Protein AF-I0BDP1-F1 (afdb_monomer)

Structure (mmCIF, N/CA/C/O backbone):
data_AF-I0BDP1-F1
#
_entry.id   AF-I0BDP1-F1
#
loop_
_atom_site.group_PDB
_atom_site.id
_atom_site.type_symbol
_atom_site.label_atom_id
_atom_site.label_alt_id
_atom_site.label_comp_id
_atom_site.label_asym_id
_atom_site.label_entity_id
_atom_site.label_seq_id
_atom_site.pdbx_PDB_ins_code
_atom_site.Cartn_x
_atom_site.Cartn_y
_atom_site.Cartn_z
_atom_site.occupancy
_atom_site.B_iso_or_equiv
_atom_site.auth_seq_id
_atom_site.auth_comp_id
_atom_site.auth_asym_id
_atom_site.auth_atom_id
_atom_site.pdbx_PDB_model_num
ATOM 1 N N . MET A 1 1 ? -1.966 8.417 -3.281 1.00 87.31 1 MET A N 1
ATOM 2 C CA . MET A 1 1 ? -3.300 7.846 -3.571 1.00 87.31 1 MET A CA 1
ATOM 3 C C . MET A 1 1 ? -3.954 7.417 -2.266 1.00 87.31 1 MET A C 1
ATOM 5 O O . MET A 1 1 ? -3.261 6.878 -1.420 1.00 87.31 1 MET A O 1
ATOM 9 N N . GLN A 1 2 ? -5.263 7.626 -2.101 1.00 90.69 2 GLN A N 1
ATOM 10 C CA . GLN A 1 2 ? -6.005 7.137 -0.932 1.00 90.69 2 GLN A CA 1
ATOM 11 C C . GLN A 1 2 ? -6.882 5.936 -1.294 1.00 90.69 2 GLN A C 1
ATOM 13 O O . GLN A 1 2 ? -7.532 5.962 -2.346 1.00 90.69 2 GLN A O 1
ATOM 18 N N . PHE A 1 3 ? -6.906 4.926 -0.422 1.00 89.12 3 PHE A N 1
ATOM 19 C CA . PHE A 1 3 ? -7.728 3.723 -0.554 1.00 89.12 3 PHE A CA 1
ATOM 20 C C . PHE A 1 3 ? -8.198 3.213 0.817 1.00 89.12 3 PHE A C 1
ATOM 22 O O . PHE A 1 3 ? -7.717 3.637 1.868 1.00 89.12 3 PHE A O 1
ATOM 29 N N . HIS A 1 4 ? -9.181 2.319 0.814 1.00 89.75 4 HIS A N 1
ATOM 30 C CA . HIS A 1 4 ? -9.708 1.678 2.015 1.00 89.75 4 HIS A CA 1
ATOM 31 C C . HIS A 1 4 ? -9.558 0.168 1.877 1.00 89.75 4 HIS A C 1
ATOM 33 O O . HIS A 1 4 ? -9.776 -0.364 0.790 1.00 89.75 4 HIS A O 1
ATOM 39 N N . TYR A 1 5 ? -9.202 -0.516 2.961 1.00 87.25 5 TYR A N 1
ATOM 40 C CA . TYR A 1 5 ? -8.945 -1.950 2.933 1.00 87.25 5 TYR A CA 1
ATOM 41 C C . TYR A 1 5 ? -9.855 -2.691 3.913 1.00 87.25 5 TYR A C 1
ATOM 43 O O . TYR A 1 5 ? -9.805 -2.457 5.119 1.00 87.25 5 TYR A O 1
ATOM 51 N N . GLY A 1 6 ? -10.678 -3.602 3.390 1.00 85.62 6 GLY A N 1
ATOM 52 C CA . GLY A 1 6 ? -11.554 -4.451 4.200 1.00 85.62 6 GLY A CA 1
ATOM 53 C C . GLY A 1 6 ? -12.501 -3.658 5.109 1.00 85.62 6 GLY A C 1
ATOM 54 O O . GLY A 1 6 ? -13.203 -2.763 4.648 1.00 85.62 6 GLY A O 1
ATOM 55 N N . GLU A 1 7 ? -12.522 -4.018 6.396 1.00 84.44 7 GLU A N 1
AT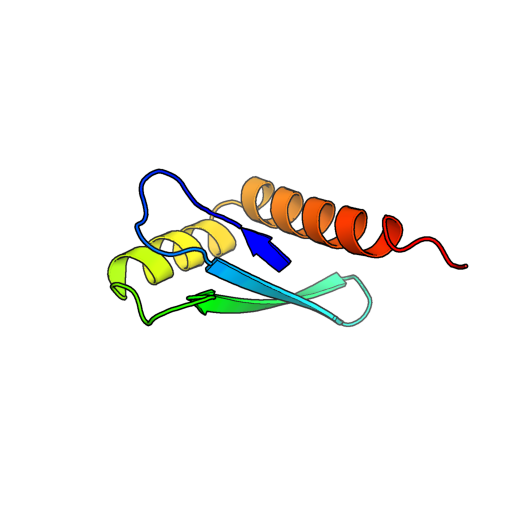OM 56 C CA . GLU A 1 7 ? -13.308 -3.358 7.455 1.00 84.44 7 GLU A CA 1
ATOM 57 C C . GLU A 1 7 ? -12.461 -2.405 8.325 1.00 84.44 7 GLU A C 1
ATOM 59 O O . GLU A 1 7 ? -12.872 -2.035 9.429 1.00 84.44 7 GLU A O 1
ATOM 64 N N . HIS A 1 8 ? -11.258 -2.032 7.869 1.00 86.31 8 HIS A N 1
ATOM 65 C CA . HIS A 1 8 ? -10.368 -1.146 8.625 1.00 86.31 8 HIS A CA 1
ATOM 66 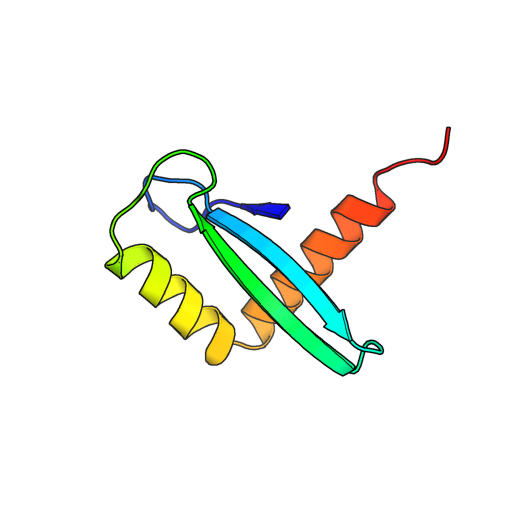C C . HIS A 1 8 ? -11.045 0.204 8.851 1.00 86.31 8 HIS A C 1
ATOM 68 O O . HIS A 1 8 ? -11.766 0.703 7.999 1.00 86.31 8 HIS A O 1
ATOM 74 N N . LYS A 1 9 ? -10.847 0.837 10.007 1.00 81.25 9 LYS A N 1
ATOM 75 C CA . LYS A 1 9 ? -11.640 2.042 10.326 1.00 81.25 9 LYS A CA 1
ATOM 76 C C . LYS A 1 9 ? -11.224 3.267 9.525 1.00 81.25 9 LYS A C 1
ATOM 78 O O . LYS A 1 9 ? -12.059 4.125 9.237 1.00 81.25 9 LYS A O 1
ATOM 83 N N . GLN A 1 10 ? -9.934 3.374 9.228 1.00 89.06 10 GLN A N 1
ATOM 84 C CA . GLN A 1 10 ? -9.343 4.564 8.634 1.00 89.06 10 GLN A CA 1
ATOM 85 C C . GLN A 1 10 ? -8.899 4.285 7.194 1.00 89.06 10 GLN A C 1
ATOM 87 O O . GLN A 1 10 ? -8.405 3.196 6.905 1.00 89.06 10 GLN A O 1
ATOM 92 N N . PRO A 1 11 ? -9.080 5.247 6.272 1.00 91.44 11 PRO A N 1
ATOM 93 C CA . PRO A 1 11 ? -8.489 5.159 4.946 1.00 91.44 11 PRO A CA 1
ATOM 94 C C . PRO A 1 11 ? -6.963 5.277 5.023 1.00 91.44 11 PRO A C 1
ATOM 96 O O . PRO A 1 11 ? -6.420 6.026 5.842 1.00 91.44 11 PRO A O 1
ATOM 99 N N . TYR A 1 12 ? -6.297 4.577 4.116 1.00 91.62 12 TYR A N 1
ATOM 100 C CA . TYR A 1 12 ? -4.855 4.589 3.941 1.00 91.62 12 TYR A CA 1
ATOM 101 C C . TYR A 1 12 ? -4.478 5.535 2.816 1.00 91.62 12 TYR A C 1
ATOM 103 O O . TYR A 1 12 ? -5.175 5.633 1.805 1.00 91.62 12 TYR A O 1
ATOM 111 N N . GLU A 1 13 ? -3.361 6.219 2.988 1.00 91.62 13 GLU A N 1
ATOM 112 C CA . GLU A 1 13 ? -2.689 6.948 1.933 1.00 91.62 13 GLU A CA 1
ATOM 113 C C . GLU A 1 13 ? -1.398 6.216 1.588 1.00 91.62 13 GLU A C 1
ATOM 115 O O . GLU A 1 13 ? -0.529 6.024 2.436 1.00 91.62 13 GLU A O 1
ATOM 120 N N . LEU A 1 14 ? -1.308 5.797 0.331 1.00 90.94 14 LEU A N 1
ATOM 121 C CA . LEU A 1 14 ? -0.122 5.201 -0.254 1.00 90.94 14 LEU A CA 1
ATOM 122 C C . LEU A 1 14 ? 0.501 6.201 -1.22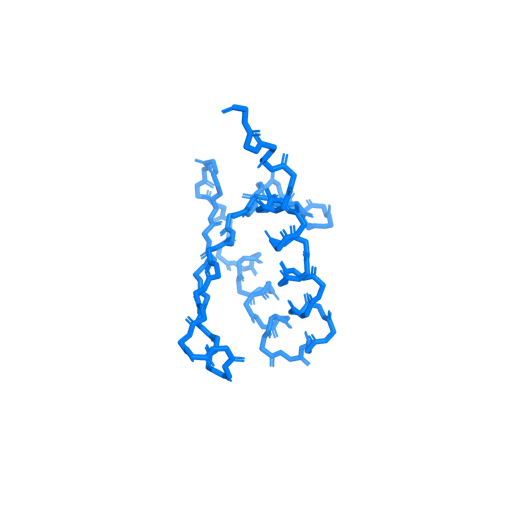1 1.00 90.94 14 LEU A C 1
ATOM 124 O O . LEU A 1 14 ? -0.131 6.638 -2.193 1.00 90.94 14 LEU A O 1
ATOM 128 N N . ALA A 1 15 ? 1.742 6.572 -0.945 1.00 89.88 15 ALA A N 1
ATOM 129 C CA . ALA A 1 15 ? 2.586 7.328 -1.849 1.00 89.88 15 ALA A CA 1
ATOM 130 C C . ALA A 1 15 ? 3.568 6.361 -2.507 1.00 89.88 15 ALA A C 1
ATOM 132 O O . ALA A 1 15 ? 4.412 5.788 -1.828 1.00 89.88 15 ALA A O 1
ATOM 133 N N . LEU A 1 16 ? 3.442 6.183 -3.818 1.00 89.50 16 LEU A N 1
ATOM 134 C CA . LEU A 1 16 ? 4.339 5.357 -4.618 1.00 89.50 16 LEU A CA 1
ATOM 135 C C . LEU A 1 16 ? 5.364 6.252 -5.308 1.00 89.50 16 LEU A C 1
ATOM 137 O O . LEU A 1 16 ? 5.025 7.316 -5.833 1.00 89.50 16 LEU A O 1
ATOM 141 N N . PHE A 1 17 ? 6.616 5.818 -5.311 1.00 86.31 17 PHE A N 1
ATOM 142 C CA . PHE A 1 17 ? 7.716 6.507 -5.956 1.00 86.31 17 PHE A CA 1
ATOM 143 C C . PHE A 1 17 ? 8.553 5.508 -6.745 1.00 86.31 17 PHE A C 1
ATOM 145 O O . PHE A 1 17 ? 9.189 4.631 -6.173 1.00 86.31 17 PHE A O 1
ATOM 152 N N . SER A 1 18 ? 8.606 5.661 -8.066 1.00 86.38 18 SER A N 1
ATOM 153 C CA . SER A 1 18 ? 9.475 4.827 -8.892 1.00 86.38 18 SER A CA 1
ATOM 154 C C . SER A 1 18 ? 10.797 5.526 -9.189 1.00 86.38 18 SER A C 1
ATOM 156 O O . SER A 1 18 ? 10.866 6.647 -9.706 1.00 86.38 18 SER A O 1
ATOM 158 N N . LYS A 1 19 ? 11.898 4.831 -8.921 1.00 80.19 19 LYS A N 1
ATOM 159 C CA . LYS A 1 19 ? 13.231 5.216 -9.358 1.00 80.19 19 LYS A CA 1
ATOM 160 C C . LYS A 1 19 ? 13.565 4.429 -10.621 1.00 80.19 19 LYS A C 1
ATOM 162 O O . LYS A 1 19 ? 13.858 3.239 -10.593 1.00 80.19 19 LYS A O 1
ATOM 167 N N . ARG A 1 20 ? 13.546 5.124 -11.764 1.00 77.56 20 ARG A N 1
ATOM 168 C CA . ARG A 1 20 ? 13.844 4.564 -13.103 1.00 77.56 20 ARG A CA 1
ATOM 169 C C . ARG A 1 20 ? 12.866 3.477 -13.585 1.00 77.56 20 ARG A C 1
ATOM 171 O O . ARG A 1 20 ? 13.206 2.760 -14.519 1.00 77.56 20 ARG A O 1
ATOM 178 N N . GLY A 1 21 ? 11.684 3.371 -12.975 1.00 69.88 21 GLY A N 1
ATOM 179 C CA . GLY A 1 21 ? 10.640 2.418 -13.372 1.00 69.88 21 GLY A CA 1
ATOM 180 C C . GLY A 1 21 ? 10.952 0.946 -13.078 1.00 69.88 21 GLY A C 1
ATOM 181 O O . GLY A 1 21 ? 10.214 0.085 -13.537 1.00 69.88 21 GLY A O 1
ATOM 182 N N . ILE A 1 22 ? 12.039 0.659 -12.354 1.00 73.50 22 ILE A N 1
ATOM 183 C CA . ILE A 1 22 ? 12.430 -0.703 -11.946 1.00 73.50 22 ILE A CA 1
ATOM 184 C C . ILE A 1 22 ? 12.609 -0.839 -10.432 1.00 73.50 22 ILE A C 1
ATOM 186 O O . ILE A 1 22 ? 12.458 -1.932 -9.906 1.00 73.50 22 ILE A O 1
ATOM 190 N N . ASP A 1 23 ? 12.917 0.259 -9.743 1.00 82.50 23 ASP A N 1
ATOM 191 C CA . ASP A 1 23 ? 12.928 0.339 -8.286 1.00 82.50 23 ASP A CA 1
ATOM 192 C C . ASP A 1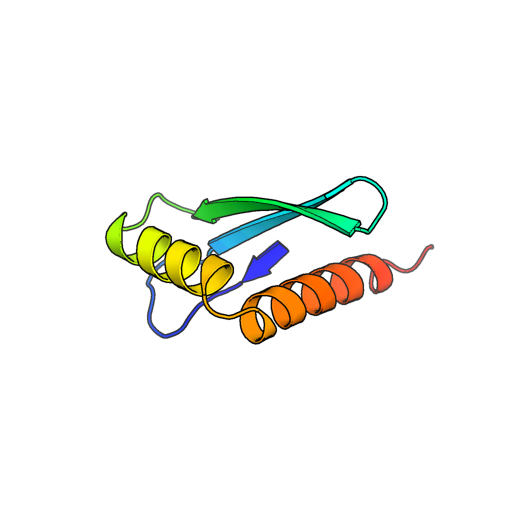 23 ? 11.672 1.091 -7.864 1.00 82.50 23 ASP A C 1
ATOM 194 O O . ASP A 1 23 ? 11.435 2.203 -8.348 1.00 82.50 23 ASP A O 1
ATOM 198 N N . TRP A 1 24 ? 10.888 0.497 -6.976 1.00 84.75 24 TRP A N 1
ATOM 199 C CA . TRP A 1 24 ? 9.677 1.094 -6.438 1.00 84.75 24 TRP A CA 1
ATOM 200 C C . TRP A 1 24 ? 9.826 1.249 -4.929 1.00 84.75 24 TRP A C 1
ATOM 202 O O . TRP A 1 24 ? 9.969 0.273 -4.203 1.00 84.75 24 TRP A O 1
ATOM 212 N N . ASP A 1 25 ? 9.810 2.496 -4.476 1.00 89.25 25 ASP A N 1
ATOM 213 C CA . ASP A 1 25 ? 9.660 2.868 -3.077 1.00 89.25 25 ASP A CA 1
ATOM 214 C C . ASP A 1 25 ? 8.191 3.202 -2.817 1.00 89.25 25 ASP A C 1
ATOM 216 O O . ASP A 1 25 ? 7.493 3.758 -3.673 1.00 89.25 25 ASP A O 1
ATOM 220 N N . TYR A 1 26 ? 7.722 2.915 -1.609 1.00 90.19 26 TYR A N 1
ATOM 221 C CA . TYR A 1 26 ? 6.388 3.303 -1.181 1.00 90.19 26 TYR A CA 1
ATOM 222 C C . TYR A 1 26 ? 6.393 3.840 0.247 1.00 90.19 26 TYR A C 1
ATOM 224 O O . TYR A 1 26 ? 7.264 3.535 1.057 1.00 90.19 26 TYR A O 1
ATOM 232 N N . SER A 1 27 ? 5.401 4.666 0.557 1.00 91.31 27 SER A N 1
ATOM 233 C CA . SER A 1 27 ? 5.121 5.129 1.909 1.00 91.31 27 SER A CA 1
ATOM 234 C C . SER A 1 27 ? 3.639 4.960 2.185 1.00 91.31 27 SER A C 1
ATOM 236 O O . SER A 1 27 ? 2.802 5.488 1.451 1.00 91.31 27 SER A O 1
ATOM 238 N N . LEU A 1 28 ? 3.332 4.201 3.231 1.00 91.44 28 LEU A N 1
ATOM 239 C CA . LEU A 1 28 ? 1.979 3.954 3.693 1.00 91.44 28 LEU A CA 1
ATOM 240 C C . LEU A 1 28 ? 1.738 4.731 4.988 1.00 91.44 28 LEU A C 1
ATOM 242 O O . LEU A 1 28 ? 2.499 4.608 5.945 1.00 91.44 28 LEU A O 1
ATOM 246 N N . ILE A 1 29 ? 0.667 5.521 5.026 1.00 91.31 29 ILE A N 1
ATOM 247 C CA . ILE A 1 29 ? 0.226 6.251 6.220 1.00 91.31 29 ILE A CA 1
ATOM 248 C C . ILE A 1 29 ? -1.298 6.207 6.349 1.00 91.31 29 ILE A C 1
ATOM 250 O O . ILE A 1 29 ? -2.016 5.918 5.393 1.00 91.31 29 ILE A O 1
ATOM 254 N N . PHE A 1 30 ? -1.825 6.544 7.525 1.00 91.50 30 PHE A N 1
ATOM 255 C CA . PHE A 1 30 ? -3.258 6.797 7.672 1.00 91.50 30 PHE A CA 1
ATOM 256 C C . PHE A 1 30 ? -3.618 8.170 7.097 1.00 91.50 30 PHE A C 1
ATOM 258 O O . PHE A 1 30 ? -3.055 9.183 7.507 1.00 91.50 30 PHE A O 1
ATOM 265 N N . ALA A 1 31 ? -4.583 8.218 6.176 1.00 89.12 31 ALA A N 1
ATOM 266 C CA . ALA A 1 31 ? -4.904 9.431 5.418 1.00 89.12 31 ALA A CA 1
ATOM 267 C C . ALA A 1 31 ? -5.634 10.510 6.240 1.00 89.12 31 ALA A C 1
ATOM 269 O O . ALA A 1 31 ? -5.656 11.678 5.857 1.00 89.12 31 ALA A O 1
ATOM 270 N N . LYS A 1 32 ? -6.295 10.124 7.339 1.00 84.75 32 LYS A N 1
ATOM 271 C CA . LYS A 1 32 ? -7.107 11.033 8.165 1.00 84.75 32 LYS A CA 1
ATOM 272 C C . LYS A 1 32 ? -6.566 11.166 9.577 1.00 84.75 32 LYS A C 1
ATOM 274 O O . LYS A 1 32 ? -6.028 12.202 9.948 1.00 84.75 32 LYS A O 1
ATOM 279 N N . GLU A 1 33 ? -6.757 10.122 10.367 1.00 85.19 33 GLU A N 1
ATOM 280 C CA . GLU A 1 33 ? -6.366 10.070 11.769 1.00 85.19 33 GLU A CA 1
ATOM 281 C C . GLU A 1 33 ? -5.485 8.849 11.983 1.00 85.19 33 GLU A C 1
ATOM 283 O O . GLU A 1 33 ? -5.642 7.844 11.290 1.00 85.19 33 GLU A O 1
ATOM 288 N N . SER A 1 34 ? -4.576 8.921 12.957 1.00 82.75 34 SER A N 1
ATOM 289 C CA . SER A 1 34 ? -3.759 7.775 13.348 1.00 82.75 34 SER A CA 1
ATOM 290 C C . SER A 1 34 ? -4.658 6.588 13.701 1.00 82.75 34 SER A C 1
ATOM 292 O O . SER A 1 34 ? -5.506 6.678 14.590 1.00 82.75 34 SER A O 1
ATOM 294 N N . GLY A 1 35 ? -4.490 5.490 12.971 1.00 83.38 35 GLY A N 1
ATOM 295 C CA . GLY A 1 35 ? -5.161 4.227 13.226 1.00 83.38 35 GLY A CA 1
ATOM 296 C C . GLY A 1 35 ? -4.311 3.279 14.076 1.00 83.38 35 GLY A C 1
ATOM 297 O O . GLY A 1 35 ? -3.217 3.637 14.522 1.00 83.38 35 GLY A O 1
ATOM 298 N N . PRO A 1 36 ? -4.823 2.070 14.337 1.00 88.69 36 PRO A N 1
ATOM 299 C CA . PRO A 1 36 ? -4.079 1.037 15.046 1.00 88.69 36 PRO A CA 1
ATOM 300 C C . PRO A 1 36 ? -2.884 0.556 14.211 1.00 88.69 36 PRO A C 1
ATOM 302 O O . PRO A 1 36 ? -3.041 0.162 13.059 1.00 88.69 36 PRO A O 1
ATOM 305 N N . GLU A 1 37 ? -1.696 0.533 14.816 1.00 87.69 37 GLU A N 1
ATOM 306 C CA . GLU A 1 37 ? -0.455 0.094 14.156 1.00 87.69 37 GLU A CA 1
ATOM 307 C C . GLU A 1 37 ? -0.555 -1.340 13.606 1.00 87.69 37 GLU A C 1
ATOM 309 O O . GLU A 1 37 ? 0.040 -1.662 12.589 1.00 87.69 37 GLU A O 1
ATOM 314 N N . GLU A 1 38 ? -1.363 -2.208 14.214 1.00 90.31 38 GLU A N 1
ATOM 315 C CA . GLU A 1 38 ? -1.579 -3.561 13.690 1.00 90.31 38 GLU A CA 1
ATOM 316 C C . GLU A 1 38 ? -2.216 -3.552 12.290 1.00 90.31 38 GLU A C 1
ATOM 318 O O . GLU A 1 38 ? -1.827 -4.345 11.438 1.00 90.31 38 GLU A O 1
ATOM 323 N N . GLU A 1 39 ? -3.136 -2.621 12.011 1.00 90.12 39 GLU A N 1
ATOM 324 C CA . GLU A 1 39 ? -3.755 -2.535 10.688 1.00 90.12 39 GLU A CA 1
ATOM 325 C C . GLU A 1 39 ? -2.755 -2.058 9.626 1.00 90.12 39 GLU A C 1
ATOM 327 O O . GLU A 1 39 ? -2.755 -2.604 8.525 1.00 90.12 39 GLU A O 1
ATOM 332 N N . ILE A 1 40 ? -1.884 -1.087 9.945 1.00 89.75 40 ILE A N 1
ATOM 333 C CA . ILE A 1 40 ? -0.867 -0.623 8.986 1.00 89.75 40 ILE A CA 1
ATOM 334 C C . ILE A 1 40 ? 0.158 -1.724 8.714 1.00 89.75 40 ILE A C 1
ATOM 336 O O . ILE A 1 40 ? 0.459 -1.980 7.555 1.00 89.75 40 ILE A O 1
ATOM 340 N N . LEU A 1 41 ? 0.585 -2.452 9.753 1.00 90.94 41 LEU A N 1
ATOM 341 C CA . LEU A 1 41 ? 1.511 -3.579 9.628 1.00 90.94 41 LEU A CA 1
ATOM 342 C C . LEU A 1 41 ? 0.939 -4.713 8.772 1.00 90.94 41 LEU A C 1
ATOM 344 O O . LEU A 1 41 ? 1.685 -5.334 8.025 1.00 90.94 41 LEU A O 1
ATOM 348 N N . ILE A 1 42 ? -0.370 -4.983 8.842 1.00 91.69 42 ILE A N 1
ATOM 349 C CA . ILE A 1 42 ? -1.019 -5.976 7.969 1.00 91.69 42 ILE A CA 1
ATOM 350 C C . ILE A 1 42 ? -0.921 -5.553 6.504 1.00 91.69 42 ILE A C 1
ATOM 352 O O . ILE A 1 42 ? -0.656 -6.392 5.645 1.00 91.69 42 ILE A O 1
ATOM 356 N N . ILE A 1 43 ? -1.148 -4.271 6.207 1.00 91.44 43 ILE A N 1
ATOM 357 C CA . ILE A 1 43 ? -1.024 -3.770 4.837 1.00 91.44 43 ILE A CA 1
ATOM 358 C C . ILE A 1 43 ? 0.439 -3.775 4.397 1.00 91.44 43 ILE A C 1
ATOM 360 O O . ILE A 1 43 ? 0.705 -4.219 3.289 1.00 91.44 43 ILE A O 1
ATOM 364 N N . GLU A 1 44 ? 1.379 -3.340 5.241 1.00 91.88 44 GLU A N 1
ATOM 365 C CA . GLU A 1 44 ? 2.814 -3.386 4.926 1.00 91.88 44 GLU A CA 1
ATOM 366 C C . GLU A 1 44 ? 3.280 -4.816 4.633 1.00 91.88 44 GLU A C 1
ATOM 368 O O . GLU A 1 44 ? 3.880 -5.060 3.592 1.00 91.88 44 GLU A O 1
ATOM 373 N N . ASP A 1 45 ? 2.916 -5.778 5.484 1.00 93.31 45 ASP A N 1
ATOM 374 C CA . ASP A 1 45 ? 3.223 -7.197 5.283 1.00 93.31 45 ASP A CA 1
ATOM 375 C C . ASP A 1 45 ? 2.617 -7.730 3.981 1.00 93.31 45 ASP A C 1
ATOM 377 O O . ASP A 1 45 ? 3.234 -8.534 3.283 1.00 93.31 45 ASP A O 1
ATOM 381 N N . LYS A 1 46 ? 1.417 -7.258 3.627 1.00 91.62 46 LYS A N 1
ATOM 382 C CA . LYS A 1 46 ? 0.764 -7.626 2.375 1.00 91.62 46 LYS A CA 1
ATOM 383 C C . LYS A 1 46 ? 1.471 -7.019 1.164 1.00 91.62 46 LYS A C 1
ATOM 385 O O . LYS A 1 46 ? 1.700 -7.744 0.210 1.00 91.62 46 LYS A O 1
ATOM 390 N N . LEU A 1 47 ? 1.858 -5.744 1.211 1.00 90.62 47 LEU A N 1
ATOM 391 C CA . LEU A 1 47 ? 2.617 -5.087 0.138 1.00 90.62 47 LEU A CA 1
ATOM 392 C C . LEU A 1 47 ? 3.957 -5.786 -0.125 1.00 90.62 47 LEU A C 1
ATOM 394 O O . LEU A 1 47 ? 4.379 -5.864 -1.271 1.00 90.62 47 LEU A O 1
ATOM 398 N N . GLU A 1 48 ? 4.606 -6.318 0.914 1.00 89.81 48 GLU A N 1
ATOM 399 C CA . GLU A 1 48 ? 5.873 -7.046 0.765 1.00 89.81 48 GLU A CA 1
ATOM 400 C C . GLU A 1 48 ? 5.708 -8.502 0.297 1.00 89.81 48 GLU A C 1
ATOM 402 O O . GLU A 1 48 ? 6.626 -9.057 -0.307 1.00 89.81 48 GLU A O 1
ATOM 407 N N . LYS A 1 49 ? 4.588 -9.163 0.621 1.00 93.38 49 LYS A N 1
ATOM 408 C CA . LYS A 1 49 ? 4.385 -10.600 0.344 1.00 93.38 49 LYS A CA 1
ATOM 409 C C . LYS A 1 49 ? 3.499 -10.903 -0.857 1.00 93.38 49 LYS A C 1
ATOM 411 O O . LYS A 1 49 ? 3.502 -12.044 -1.318 1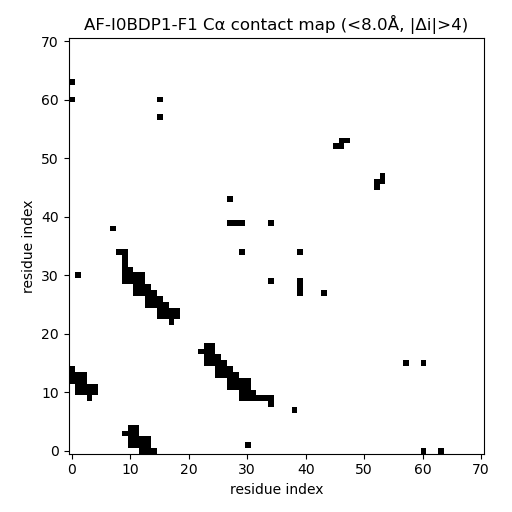.00 93.38 49 LYS A O 1
ATOM 416 N N . ASP A 1 50 ? 2.697 -9.942 -1.288 1.00 93.31 50 ASP A N 1
ATOM 417 C CA . ASP A 1 50 ? 1.665 -10.092 -2.309 1.00 93.31 50 ASP A CA 1
ATOM 418 C C . ASP A 1 50 ? 1.954 -9.096 -3.442 1.00 93.31 50 ASP A C 1
ATOM 420 O O . ASP A 1 50 ? 1.445 -7.974 -3.450 1.00 93.31 50 ASP A O 1
ATOM 424 N N . ASP A 1 51 ? 2.825 -9.508 -4.374 1.00 89.75 51 ASP A N 1
ATOM 425 C CA . ASP A 1 51 ? 3.195 -8.712 -5.554 1.00 89.75 51 ASP A CA 1
ATOM 426 C C . ASP A 1 51 ? 1.956 -8.307 -6.373 1.00 89.75 51 ASP A C 1
ATOM 4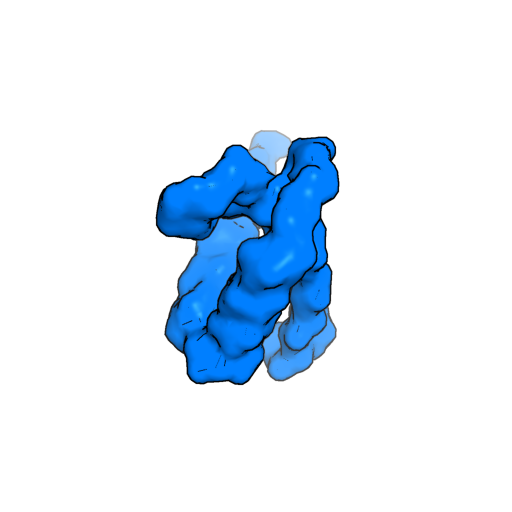28 O O . ASP A 1 51 ? 1.876 -7.168 -6.818 1.00 89.75 51 ASP A O 1
ATOM 432 N N . ASP A 1 52 ? 0.949 -9.183 -6.503 1.00 92.50 52 ASP A N 1
ATOM 433 C CA . ASP A 1 52 ? -0.304 -8.867 -7.205 1.00 92.50 52 ASP A CA 1
ATOM 434 C C . ASP A 1 52 ? -1.056 -7.702 -6.530 1.00 92.50 52 ASP A C 1
ATOM 436 O O . ASP A 1 52 ? -1.588 -6.817 -7.203 1.00 92.50 52 ASP A O 1
ATOM 440 N N . PHE A 1 53 ? -1.089 -7.670 -5.192 1.00 90.69 53 PHE A N 1
ATOM 441 C CA . PHE A 1 53 ? -1.692 -6.560 -4.449 1.00 90.69 53 PHE A CA 1
ATOM 442 C C . PHE A 1 53 ? -0.908 -5.252 -4.621 1.00 90.69 53 PHE A C 1
ATOM 444 O O . PHE A 1 53 ? -1.514 -4.181 -4.711 1.00 90.69 53 PHE A O 1
ATOM 451 N N . PHE A 1 54 ? 0.425 -5.324 -4.657 1.00 90.19 54 PHE A N 1
ATOM 452 C CA . PHE A 1 54 ? 1.261 -4.154 -4.916 1.00 90.19 54 PHE A CA 1
ATOM 453 C C . PHE A 1 54 ? 1.052 -3.618 -6.338 1.00 90.19 54 PHE A C 1
ATOM 455 O O . PHE A 1 54 ? 0.816 -2.419 -6.502 1.00 90.19 54 PHE A O 1
ATOM 462 N N . ASP A 1 55 ? 1.062 -4.497 -7.341 1.00 90.56 55 ASP A N 1
ATOM 463 C CA . ASP A 1 55 ? 0.845 -4.143 -8.746 1.00 90.56 55 ASP A CA 1
ATOM 464 C C . ASP A 1 55 ? -0.536 -3.498 -8.959 1.00 90.56 55 ASP A C 1
ATOM 466 O O . ASP A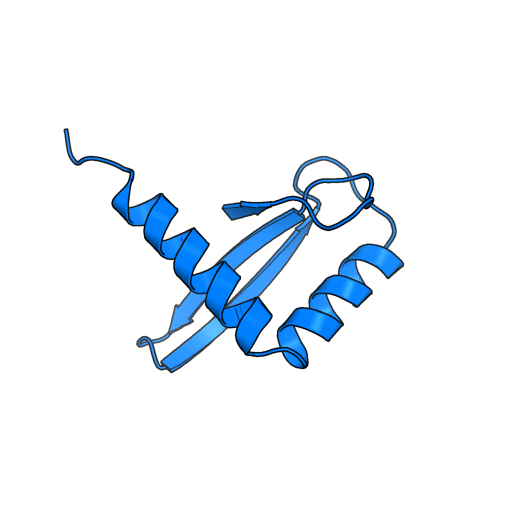 1 55 ? -0.623 -2.457 -9.609 1.00 90.56 55 ASP A O 1
ATOM 470 N N . GLU A 1 56 ? -1.602 -4.011 -8.327 1.00 90.62 56 GLU A N 1
ATOM 471 C CA . GLU A 1 56 ? -2.942 -3.398 -8.389 1.00 90.62 56 GLU A CA 1
ATOM 472 C C . GLU A 1 56 ? -2.944 -1.953 -7.855 1.00 90.62 56 GLU A C 1
ATOM 474 O O . GLU A 1 56 ? -3.598 -1.065 -8.407 1.00 90.62 56 GLU A O 1
ATOM 479 N N . LEU A 1 57 ? -2.186 -1.685 -6.789 1.00 89.94 57 LEU A N 1
ATOM 480 C CA . LEU A 1 57 ? -2.066 -0.342 -6.220 1.00 89.94 57 LEU A CA 1
ATOM 481 C C . LEU A 1 57 ? -1.208 0.585 -7.086 1.00 89.94 57 LEU A C 1
ATOM 483 O O . LEU A 1 57 ? -1.468 1.792 -7.129 1.00 89.94 57 LEU A O 1
ATOM 487 N N . VAL A 1 58 ? -0.198 0.045 -7.766 1.00 89.25 58 VAL A N 1
ATOM 488 C CA . VAL A 1 58 ? 0.601 0.786 -8.746 1.00 89.25 58 VAL A CA 1
ATOM 489 C C . VAL A 1 58 ? -0.255 1.173 -9.945 1.00 89.25 58 VAL A C 1
ATOM 491 O O . VAL A 1 58 ? -0.290 2.355 -10.295 1.00 89.25 58 VAL A O 1
ATOM 494 N N . ASP A 1 59 ? -1.001 0.226 -10.507 1.00 89.44 59 ASP A N 1
ATOM 4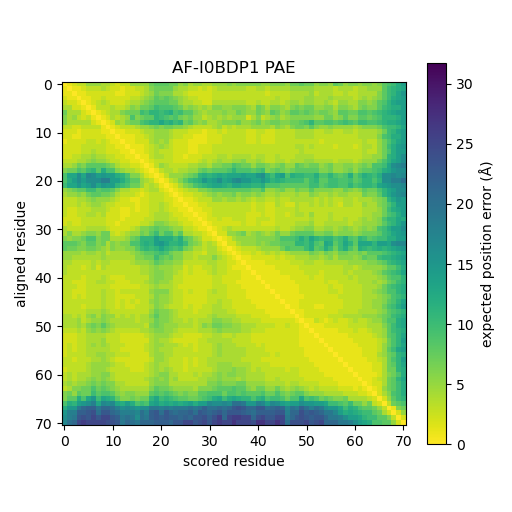95 C CA . ASP A 1 59 ? -1.913 0.474 -11.623 1.00 89.44 59 ASP A CA 1
ATOM 496 C C . ASP A 1 59 ? -2.988 1.496 -11.240 1.00 89.44 59 ASP A C 1
ATOM 498 O O . ASP A 1 59 ? -3.128 2.517 -11.912 1.00 89.44 59 ASP A O 1
ATOM 502 N N . ALA A 1 60 ? -3.651 1.331 -10.091 1.00 88.88 60 ALA A N 1
ATOM 503 C CA . ALA A 1 60 ? -4.655 2.289 -9.621 1.00 88.88 60 ALA A CA 1
ATOM 504 C C . ALA A 1 60 ? -4.076 3.701 -9.384 1.00 88.88 60 ALA A C 1
ATOM 506 O O . ALA A 1 60 ? -4.772 4.714 -9.537 1.00 88.88 60 ALA A O 1
ATOM 507 N N . ALA A 1 61 ? -2.799 3.800 -8.997 1.00 86.06 61 ALA A N 1
ATOM 508 C CA . ALA A 1 61 ? -2.120 5.084 -8.876 1.00 86.06 61 ALA A CA 1
ATOM 509 C C . ALA A 1 61 ? -1.816 5.706 -10.244 1.00 86.06 61 ALA A C 1
ATOM 511 O O . ALA A 1 61 ? -1.960 6.923 -10.384 1.00 86.06 61 ALA A O 1
ATOM 512 N N . TYR A 1 62 ? -1.427 4.900 -11.235 1.00 85.81 62 TYR A N 1
ATOM 513 C CA . TYR A 1 62 ? -1.250 5.350 -12.614 1.00 85.81 62 TYR A CA 1
ATOM 514 C C . TYR A 1 62 ? -2.564 5.804 -13.244 1.00 85.81 62 TYR A C 1
ATOM 516 O O . TYR A 1 62 ? -2.604 6.899 -13.798 1.00 85.81 62 TYR A O 1
ATOM 524 N N . GLU A 1 63 ? -3.648 5.047 -13.071 1.00 87.56 63 GLU A N 1
ATOM 525 C CA . GLU A 1 63 ? -4.977 5.425 -13.563 1.00 87.56 63 GLU A CA 1
ATOM 526 C C . GLU A 1 63 ? -5.397 6.795 -13.016 1.00 87.56 63 GLU A C 1
ATOM 528 O O . GLU A 1 63 ? -5.797 7.674 -13.776 1.00 87.56 63 GLU A O 1
ATOM 533 N N . LYS A 1 64 ? -5.191 7.051 -11.715 1.00 82.06 64 LYS A N 1
ATOM 534 C CA . LYS A 1 64 ? -5.459 8.373 -11.119 1.00 82.06 64 LYS A CA 1
ATOM 535 C C . LYS A 1 64 ? -4.593 9.504 -11.672 1.00 82.06 64 LYS A C 1
ATOM 537 O O . LYS A 1 64 ? -5.020 10.654 -11.612 1.00 82.06 64 LYS A O 1
ATOM 542 N N . LEU A 1 65 ? -3.378 9.211 -12.135 1.00 76.06 65 LEU A N 1
ATOM 543 C CA . LEU A 1 65 ? -2.504 10.201 -12.770 1.00 76.06 65 LEU A CA 1
ATOM 544 C C . LEU A 1 65 ? -2.917 10.469 -14.222 1.00 76.06 65 LEU A C 1
ATOM 546 O O . LEU A 1 65 ? -2.789 11.598 -14.687 1.00 76.06 65 LEU A O 1
ATOM 550 N N . GLU A 1 66 ? -3.406 9.452 -14.932 1.00 71.56 66 GLU A N 1
ATOM 551 C CA . GLU A 1 66 ? -3.903 9.578 -16.306 1.00 71.56 66 GLU A CA 1
ATOM 552 C C . GLU A 1 66 ? -5.305 10.212 -16.376 1.00 71.56 66 GLU A C 1
ATOM 554 O O . GLU A 1 66 ? -5.639 10.858 -17.369 1.00 71.56 66 GLU A O 1
ATOM 559 N N . GLU A 1 67 ? -6.102 10.098 -15.310 1.00 61.09 67 GLU A N 1
ATOM 560 C CA . GLU A 1 67 ? -7.416 10.740 -15.170 1.00 61.09 67 GLU A CA 1
ATOM 561 C C . GLU A 1 67 ? -7.368 12.235 -14.790 1.00 61.09 67 GLU A C 1
ATOM 563 O O . GLU A 1 67 ? -8.423 12.838 -14.596 1.00 61.09 67 GLU A O 1
ATOM 568 N N . GLU A 1 68 ? -6.194 12.873 -14.724 1.00 53.62 68 GLU A N 1
ATOM 569 C CA . GLU A 1 68 ? -6.088 14.340 -14.745 1.00 53.62 68 GLU A CA 1
ATOM 570 C C . GLU A 1 68 ? -6.008 14.796 -16.216 1.00 53.62 68 GLU A C 1
ATOM 572 O O . GLU A 1 68 ? -4.908 14.876 -16.775 1.00 53.62 68 GLU A O 1
ATOM 577 N N . PRO A 1 69 ? -7.141 15.072 -16.902 1.00 49.44 69 PRO A N 1
ATOM 578 C CA . PRO A 1 69 ? -7.093 15.606 -18.248 1.00 49.44 69 PRO A CA 1
ATOM 579 C C . PRO A 1 69 ? -6.336 16.929 -18.203 1.00 49.44 69 PRO A C 1
ATOM 581 O O . PRO A 1 69 ? -6.713 17.869 -17.506 1.00 49.44 69 PRO A O 1
ATOM 584 N N . SER A 1 70 ? -5.259 16.995 -18.978 1.00 49.22 70 SER A N 1
ATOM 585 C CA . SER A 1 70 ? -4.6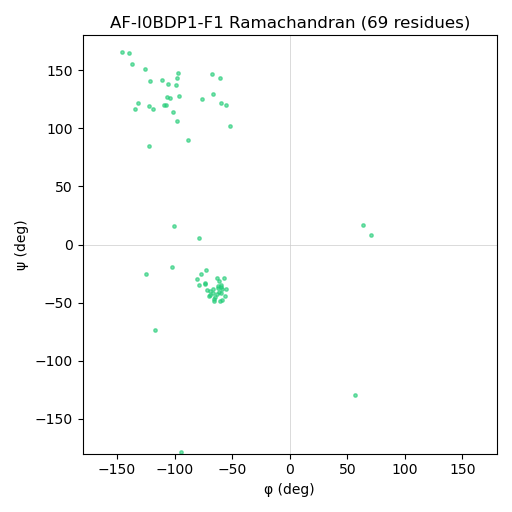87 18.253 -19.426 1.00 49.22 70 SER A CA 1
ATOM 586 C C . SER A 1 70 ? -5.803 19.100 -20.054 1.00 49.22 70 SER A C 1
ATOM 588 O O . SER A 1 70 ? -6.225 18.810 -21.177 1.00 49.22 70 SER A O 1
ATOM 590 N N . GLU A 1 71 ? -6.304 20.090 -19.318 1.00 47.91 71 GLU A N 1
ATOM 591 C CA . GLU A 1 71 ? -7.167 21.162 -19.833 1.00 47.91 71 GLU A CA 1
ATOM 592 C C . GLU A 1 71 ? -6.325 22.301 -20.427 1.00 47.91 71 GLU A C 1
ATOM 594 O O . GLU A 1 71 ? -5.293 22.673 -19.816 1.00 47.91 71 GLU A O 1
#

Radius of gyration: 12.95 Å; Cα contacts (8 Å, |Δi|>4): 69; chains: 1; bounding box: 27×32×35 Å

pLDDT: mean 85.12, std 10.35, range [47.91, 93.38]

Mean predicted aligned error: 5.6 Å

Solvent-accessible surface area (backbone atoms only — not comparable to full-atom values): 4382 Å² total; per-residue (Å²): 84,77,51,75,62,94,86,58,91,56,42,34,26,43,46,79,44,66,55,92,83,78,43,77,48,73,46,82,46,58,65,80,54,91,65,63,66,68,61,54,49,53,51,52,54,40,53,76,73,32,62,70,62,37,48,53,53,51,50,55,46,49,51,61,61,66,68,58,72,89,124

Sequence (71 aa):
MQFHYGEHKQPYELALFSKRGIDWDYSLIFAKESGPEEEILIIEDKLEKDDDFFDELVDAAYEKLEEEPSE

Nearest PDB structures (foldseek):
  5g3q-assembly2_B  TM=3.136E-01  e=5.917E+00  Homo sapiens
  3t9q-assembly1_B  TM=3.795E-01  e=6.312E+00  Bacillus subtilis

Secondary structure (DSSP, 8-state):
-EE--TT-SS-EEEEEEEETTTEEEEEEEESSS---HHHHHHHHHHHHH-HHHHHHHHHHHHHHHHTS---

Foldseek 3Di:
DWDDDDVFPFIKDKDWDDDVNPDIDIDIDGPPDHGDPVVSVVVVVCCVPPVVVVVVVVVVVVVVVVVPDPD

Organism: NCBI:txid997761